Protein AF-A0A0E9RD50-F1 (afdb_monomer_lite)

Secondary structure (DSSP, 8-state):
-B-SS-EEEEHHHHTT-TTSTTGGGGGGHHHHHTT-EEEEB--HHHHH-----------SHHHHHHSSS-HHHHHHHHHHHSS------

pLDDT: mean 86.27, std 15.82, range [40.75, 98.0]

InterPro domains:
  IPR027417 P-loop containing nucleoside triphosphate hydrolase [G3DSA:3.40.50.300] (1-81)

Organism: Anguilla anguilla (NCBI:txid7936)

Foldseek 3Di:
DEDPAWDKDQQVRQLPPPVHPCVVVCVQDDLVRRVDMDTYHHDPVVVVDDDDDDPDDDPDPCVCPPSSTDRVVVVVVVVVVPDDPPPDD

Structure (mmCIF, N/CA/C/O backbone):
data_AF-A0A0E9RD50-F1
#
_entry.id   AF-A0A0E9RD50-F1
#
loop_
_atom_site.group_PDB
_atom_site.id
_atom_site.type_symbol
_atom_site.label_atom_id
_atom_site.label_alt_id
_atom_site.label_comp_id
_atom_site.label_asym_id
_atom_site.label_entity_id
_atom_site.label_seq_id
_atom_site.pdbx_PDB_ins_code
_atom_site.Cartn_x
_atom_site.Cartn_y
_atom_site.Cartn_z
_atom_site.occupancy
_atom_site.B_iso_or_equiv
_atom_site.auth_seq_id
_atom_site.auth_comp_id
_atom_site.auth_asym_id
_atom_site.auth_atom_id
_atom_site.pdbx_PDB_model_num
ATOM 1 N N . MET A 1 1 ? -8.771 1.972 3.869 1.00 94.25 1 MET A N 1
ATOM 2 C CA . MET A 1 1 ? -8.773 1.128 5.087 1.00 94.25 1 MET A CA 1
ATOM 3 C C . MET A 1 1 ? -9.496 1.857 6.210 1.00 94.25 1 MET A C 1
ATOM 5 O O . MET A 1 1 ? -9.732 3.048 6.063 1.00 94.25 1 MET A O 1
ATOM 9 N N . HIS A 1 2 ? -9.857 1.190 7.303 1.00 96.31 2 HIS A N 1
ATOM 10 C CA . HIS A 1 2 ? -10.478 1.888 8.431 1.00 96.31 2 HIS A CA 1
ATOM 11 C C . HIS A 1 2 ? -9.498 2.854 9.112 1.00 96.31 2 HIS A C 1
ATOM 13 O O . HIS A 1 2 ? -8.299 2.567 9.220 1.00 96.31 2 HIS A O 1
ATOM 19 N N . GLY A 1 3 ? -10.020 3.988 9.568 1.00 95.56 3 GLY A N 1
ATOM 20 C CA . GLY A 1 3 ? -9.337 4.934 10.441 1.00 95.56 3 GLY A CA 1
ATOM 21 C C . GLY A 1 3 ? -10.348 5.847 11.130 1.00 95.56 3 GLY A C 1
ATOM 22 O O . GLY A 1 3 ? -11.437 6.052 10.613 1.00 95.56 3 GLY A O 1
ATOM 23 N N . GLU A 1 4 ? -9.971 6.417 12.272 1.00 95.50 4 GLU A N 1
ATOM 24 C CA . GLU A 1 4 ? -10.852 7.270 13.092 1.00 95.50 4 GLU A CA 1
ATOM 25 C C . GLU A 1 4 ? -11.300 8.556 12.380 1.00 95.50 4 GLU A C 1
ATOM 27 O O . GLU A 1 4 ? -12.295 9.174 12.747 1.00 95.50 4 GLU A O 1
ATOM 32 N N . GLN A 1 5 ? -10.524 8.999 11.389 1.00 95.44 5 GLN A N 1
ATOM 33 C CA . GLN A 1 5 ? -10.734 10.241 10.653 1.00 95.44 5 GLN A CA 1
ATOM 34 C C . GLN A 1 5 ? -10.371 10.047 9.183 1.00 95.44 5 GLN A C 1
ATOM 36 O O . GLN A 1 5 ? -9.488 9.246 8.849 1.00 95.44 5 GLN A O 1
ATOM 41 N N . ASP A 1 6 ? -11.019 10.830 8.326 1.00 97.12 6 ASP A N 1
ATOM 42 C CA . ASP A 1 6 ? -10.700 10.905 6.905 1.00 97.12 6 ASP A CA 1
ATOM 43 C C . ASP A 1 6 ? -9.265 11.389 6.702 1.00 97.12 6 ASP A C 1
ATOM 45 O O . ASP A 1 6 ? -8.835 12.403 7.258 1.00 97.12 6 ASP A O 1
ATOM 49 N N . GLY A 1 7 ? -8.504 10.671 5.883 1.00 97.06 7 GLY A N 1
ATOM 50 C CA . GLY A 1 7 ? -7.134 11.059 5.594 1.00 97.06 7 GLY A CA 1
ATOM 51 C C . GLY A 1 7 ? -6.445 10.175 4.571 1.00 97.06 7 GLY A C 1
ATOM 52 O O . GLY A 1 7 ? -6.916 9.098 4.206 1.00 97.06 7 GLY A O 1
ATOM 53 N N . GLN A 1 8 ? -5.288 10.643 4.115 1.00 97.44 8 GLN A N 1
ATOM 54 C CA . GLN A 1 8 ? -4.397 9.885 3.248 1.00 97.44 8 GLN A CA 1
ATOM 55 C C . GLN A 1 8 ? -2.997 9.840 3.851 1.00 97.44 8 GLN A C 1
ATOM 57 O O . GLN A 1 8 ? -2.471 10.856 4.302 1.00 97.44 8 GLN A O 1
ATOM 62 N N . ILE A 1 9 ? -2.388 8.657 3.835 1.00 97.12 9 ILE A N 1
ATOM 63 C CA . ILE A 1 9 ? -1.020 8.427 4.295 1.00 97.12 9 ILE A CA 1
ATOM 64 C C . ILE A 1 9 ? -0.170 8.055 3.071 1.00 97.12 9 ILE A C 1
ATOM 66 O O . ILE A 1 9 ? -0.448 7.032 2.434 1.00 97.12 9 ILE A O 1
ATOM 70 N N . PRO A 1 10 ? 0.862 8.848 2.726 1.00 98.00 10 PRO A N 1
ATOM 71 C CA . PRO A 1 10 ? 1.779 8.523 1.637 1.00 98.00 10 PRO A CA 1
ATOM 72 C C . PRO A 1 10 ? 2.561 7.231 1.900 1.00 98.00 10 PRO A C 1
ATOM 74 O O . PRO A 1 10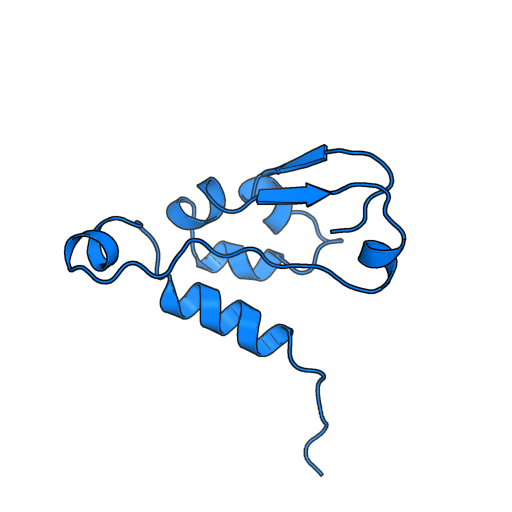 ? 2.935 6.948 3.040 1.00 98.00 10 PRO A O 1
ATOM 77 N N . GLY A 1 11 ? 2.892 6.485 0.843 1.00 97.81 11 GLY A N 1
ATOM 78 C CA . GLY A 1 11 ? 3.556 5.182 0.932 1.00 97.81 11 GLY A CA 1
ATOM 79 C C . GLY A 1 11 ? 4.857 5.195 1.734 1.00 97.81 11 GLY A C 1
ATOM 80 O O . GLY A 1 11 ? 5.057 4.320 2.569 1.00 97.81 11 GLY A O 1
ATOM 81 N N . ASN A 1 12 ? 5.696 6.223 1.567 1.00 97.69 12 ASN A N 1
ATOM 82 C CA . ASN A 1 12 ? 6.944 6.367 2.332 1.00 97.69 12 ASN A CA 1
ATOM 83 C C . ASN A 1 12 ? 6.707 6.457 3.850 1.00 97.69 12 ASN A C 1
ATOM 85 O O . ASN A 1 12 ? 7.460 5.877 4.625 1.00 97.69 12 ASN A O 1
ATOM 89 N N . ALA A 1 13 ? 5.647 7.149 4.279 1.00 97.44 13 ALA A N 1
ATOM 90 C CA . ALA A 1 13 ? 5.271 7.224 5.691 1.00 97.44 13 ALA A CA 1
ATOM 91 C C . ALA A 1 13 ? 4.601 5.921 6.158 1.00 97.44 13 ALA A C 1
ATOM 93 O O . ALA A 1 13 ? 4.810 5.455 7.276 1.00 97.44 13 ALA A O 1
ATOM 94 N N . LEU A 1 14 ? 3.827 5.293 5.277 1.00 96.69 14 LEU A N 1
ATOM 95 C CA . LEU A 1 14 ? 3.085 4.079 5.583 1.00 96.69 14 LEU A CA 1
ATOM 96 C C . LEU A 1 14 ? 3.992 2.865 5.835 1.00 96.69 14 LEU A C 1
ATOM 98 O O . LEU A 1 14 ? 3.685 2.042 6.693 1.00 96.69 14 LEU A O 1
ATOM 102 N N . VAL A 1 15 ? 5.110 2.741 5.111 1.00 97.06 15 VAL A N 1
ATOM 103 C CA . VAL A 1 15 ? 6.048 1.615 5.286 1.00 97.06 15 VAL A CA 1
ATOM 104 C C . VAL A 1 15 ? 6.926 1.734 6.534 1.00 97.06 15 VAL A C 1
ATOM 106 O O . VAL A 1 15 ? 7.543 0.744 6.932 1.00 97.06 15 VAL A O 1
ATOM 109 N N . VAL A 1 16 ? 6.982 2.908 7.170 1.00 96.62 16 VAL A N 1
ATOM 110 C CA . VAL A 1 16 ? 7.709 3.103 8.436 1.00 96.62 16 VAL A CA 1
ATOM 111 C C . VAL A 1 16 ? 6.808 3.007 9.670 1.00 96.62 16 VAL A C 1
ATOM 113 O O . VAL A 1 16 ? 7.332 2.857 10.772 1.00 96.62 16 VAL A O 1
ATOM 116 N N . ASP A 1 17 ? 5.481 3.035 9.507 1.00 94.31 17 ASP A N 1
ATOM 117 C CA . ASP A 1 17 ? 4.530 2.874 10.610 1.00 94.31 17 ASP A CA 1
ATOM 118 C C . ASP A 1 17 ? 4.520 1.414 11.116 1.00 94.31 17 ASP A C 1
ATOM 120 O O . ASP A 1 17 ? 4.072 0.511 10.399 1.00 94.31 17 ASP A O 1
ATOM 124 N N . PRO A 1 18 ? 4.979 1.140 12.355 1.00 93.00 18 PRO A N 1
ATOM 125 C CA . PRO A 1 18 ? 5.031 -0.219 12.891 1.00 93.00 18 PRO A CA 1
ATOM 126 C C . PRO A 1 18 ? 3.643 -0.818 13.157 1.00 93.00 18 PRO A C 1
ATOM 128 O O . PRO A 1 18 ? 3.536 -2.031 13.327 1.00 93.00 18 PRO A O 1
ATOM 131 N N . LYS A 1 19 ? 2.584 0.000 13.198 1.00 91.19 19 LYS A N 1
ATOM 132 C CA . LYS A 1 19 ? 1.203 -0.459 13.410 1.00 91.19 19 LYS A CA 1
ATOM 133 C C . LYS A 1 19 ? 0.539 -0.933 12.118 1.00 91.19 19 LYS A C 1
ATOM 135 O O . LYS A 1 19 ? -0.580 -1.442 12.164 1.00 91.19 19 LYS A O 1
ATOM 140 N N . LYS A 1 20 ? 1.187 -0.753 10.962 1.00 90.44 20 LYS A N 1
ATOM 141 C CA . LYS A 1 20 ? 0.623 -1.086 9.651 1.00 90.44 20 LYS A CA 1
ATOM 142 C C . LYS A 1 20 ? 1.378 -2.261 9.014 1.00 90.44 20 LYS A C 1
ATOM 144 O O . LYS A 1 20 ? 2.606 -2.326 9.076 1.00 90.44 20 LYS A O 1
ATOM 149 N N . PRO A 1 21 ? 0.686 -3.179 8.318 1.00 91.81 21 PRO A N 1
ATOM 150 C CA . PRO A 1 21 ? 1.292 -4.398 7.772 1.00 91.81 21 PRO A CA 1
ATOM 151 C C . PRO A 1 21 ? 2.092 -4.173 6.473 1.00 91.81 21 PRO A C 1
ATOM 153 O O . PRO A 1 21 ? 2.298 -5.103 5.697 1.00 91.81 21 PRO A O 1
ATOM 156 N N . PHE A 1 22 ? 2.555 -2.949 6.205 1.00 94.81 22 PHE A N 1
ATOM 157 C CA . PHE A 1 22 ? 3.101 -2.552 4.903 1.00 94.81 22 PHE A CA 1
ATOM 158 C C . PHE A 1 22 ? 4.622 -2.397 4.881 1.00 94.81 22 PHE A C 1
ATOM 160 O O . PHE A 1 22 ? 5.189 -2.167 3.820 1.00 94.81 22 PHE A O 1
ATOM 167 N N . ARG A 1 23 ? 5.316 -2.595 6.009 1.00 95.56 23 ARG A N 1
ATOM 168 C CA . ARG A 1 23 ? 6.776 -2.404 6.114 1.00 95.56 23 ARG A CA 1
ATOM 169 C C . ARG A 1 23 ? 7.590 -3.127 5.035 1.00 95.56 23 ARG A C 1
ATOM 171 O O . ARG A 1 23 ? 8.571 -2.587 4.533 1.00 95.56 23 ARG A O 1
ATOM 178 N N . LYS A 1 24 ? 7.183 -4.342 4.646 1.00 94.44 24 LYS A N 1
ATOM 179 C CA . LYS A 1 24 ? 7.889 -5.133 3.619 1.00 94.44 24 LYS A CA 1
ATOM 180 C C . LYS A 1 24 ? 7.791 -4.529 2.211 1.00 94.44 24 LYS A C 1
ATOM 182 O O . LYS A 1 24 ? 8.642 -4.834 1.383 1.00 94.44 24 LYS A O 1
ATOM 187 N N . LEU A 1 25 ? 6.826 -3.642 1.952 1.00 95.69 25 LEU A N 1
ATOM 18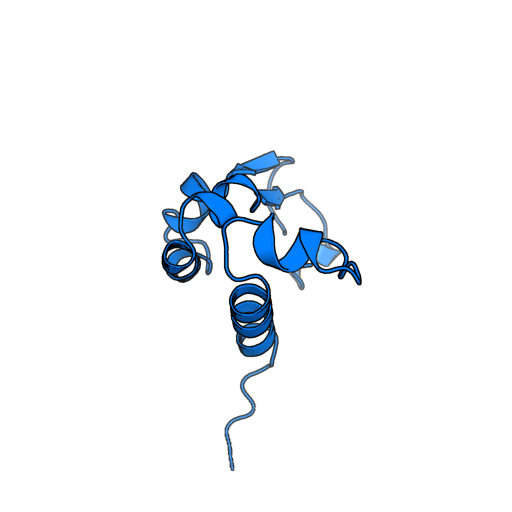8 C CA . LEU A 1 25 ? 6.690 -2.953 0.665 1.00 95.69 25 LEU A CA 1
ATOM 189 C C . LEU A 1 25 ? 7.824 -1.953 0.399 1.00 95.69 25 LEU A C 1
ATOM 191 O O . LEU A 1 25 ? 8.016 -1.547 -0.745 1.00 95.69 25 LEU A O 1
ATOM 195 N N . ASN A 1 26 ? 8.626 -1.609 1.416 1.00 96.12 26 ASN A N 1
ATOM 196 C CA . ASN 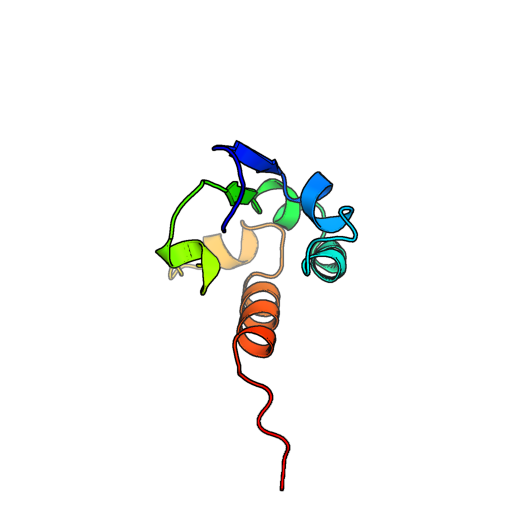A 1 26 ? 9.820 -0.782 1.243 1.00 96.12 26 ASN A CA 1
ATOM 197 C C . ASN A 1 26 ? 10.825 -1.388 0.240 1.00 96.12 26 ASN A C 1
ATOM 199 O O . ASN A 1 26 ? 11.571 -0.656 -0.404 1.00 96.12 26 ASN A O 1
ATOM 203 N N . ALA A 1 27 ? 10.812 -2.715 0.060 1.00 96.12 27 ALA A N 1
ATOM 204 C CA . ALA A 1 27 ? 11.656 -3.415 -0.910 1.00 96.12 27 ALA A CA 1
ATOM 205 C C . ALA A 1 27 ? 11.362 -3.034 -2.376 1.00 96.12 27 ALA A C 1
ATOM 207 O O . ALA A 1 27 ? 12.246 -3.162 -3.217 1.00 96.12 27 ALA A O 1
ATOM 208 N N . PHE A 1 28 ? 10.161 -2.530 -2.688 1.00 95.56 28 PHE A N 1
ATOM 209 C CA . PHE A 1 28 ? 9.794 -2.092 -4.044 1.00 95.56 28 PHE A CA 1
ATOM 210 C C . PHE A 1 28 ? 10.292 -0.677 -4.391 1.00 95.56 28 PHE A C 1
ATOM 212 O O . PHE A 1 28 ? 10.191 -0.247 -5.541 1.00 95.56 28 PHE A O 1
ATOM 219 N N . GLY A 1 29 ? 10.862 0.036 -3.414 1.00 95.75 29 GLY A N 1
ATOM 220 C CA . GLY A 1 29 ? 11.551 1.307 -3.611 1.00 95.75 29 GLY A CA 1
ATOM 221 C C . GLY A 1 29 ? 10.649 2.509 -3.913 1.00 95.75 29 GLY A C 1
ATOM 222 O O . GLY A 1 29 ? 9.433 2.415 -4.085 1.00 95.75 29 GLY A O 1
ATOM 223 N N . ASN A 1 30 ? 11.278 3.685 -3.995 1.00 95.75 30 ASN A N 1
ATOM 224 C CA . ASN A 1 30 ? 10.583 4.976 -4.069 1.00 95.75 30 ASN A CA 1
ATOM 225 C C . ASN A 1 30 ? 9.664 5.129 -5.287 1.00 95.75 30 ASN A C 1
ATOM 227 O O . ASN A 1 30 ? 8.632 5.789 -5.197 1.00 95.75 30 ASN A O 1
ATOM 231 N N . ALA A 1 31 ? 10.003 4.516 -6.423 1.00 94.56 31 ALA A N 1
ATOM 232 C CA . ALA A 1 31 ? 9.171 4.591 -7.621 1.00 94.56 31 ALA A CA 1
ATOM 233 C C . ALA A 1 31 ? 7.772 3.986 -7.403 1.00 94.56 31 ALA A C 1
ATOM 235 O O . ALA A 1 31 ? 6.786 4.528 -7.909 1.00 94.56 31 ALA A O 1
ATOM 236 N N . PHE A 1 32 ? 7.685 2.907 -6.618 1.00 95.50 32 PHE A N 1
ATOM 237 C CA . PHE A 1 32 ? 6.420 2.342 -6.160 1.00 95.50 32 PHE A CA 1
ATOM 238 C C . PHE A 1 32 ? 5.812 3.183 -5.031 1.00 95.50 32 PHE A C 1
ATOM 240 O O . PHE A 1 32 ? 4.652 3.581 -5.125 1.00 95.50 32 PHE A O 1
ATOM 247 N N . LEU A 1 33 ? 6.590 3.497 -3.987 1.00 96.88 33 LEU A N 1
ATOM 248 C CA . LEU A 1 33 ? 6.077 4.167 -2.784 1.00 96.88 33 LEU A CA 1
ATOM 249 C C . LEU A 1 33 ? 5.491 5.558 -3.056 1.00 96.88 33 LEU A C 1
ATOM 251 O O . LEU A 1 33 ? 4.536 5.951 -2.394 1.00 96.88 33 LEU A O 1
ATOM 255 N N . ASN A 1 34 ? 5.991 6.272 -4.067 1.00 95.81 34 ASN A N 1
ATOM 256 C CA . ASN A 1 34 ? 5.433 7.556 -4.504 1.00 95.81 34 ASN A CA 1
ATOM 257 C C . ASN A 1 34 ? 4.043 7.431 -5.152 1.00 95.81 34 ASN A C 1
ATOM 259 O O . ASN A 1 34 ? 3.359 8.434 -5.335 1.00 95.81 34 ASN A O 1
ATOM 263 N N . ARG A 1 35 ? 3.631 6.216 -5.527 1.00 94.25 35 ARG A N 1
ATOM 264 C CA . ARG A 1 35 ? 2.316 5.908 -6.112 1.00 94.25 35 ARG A CA 1
ATOM 265 C C . ARG A 1 35 ? 1.442 5.067 -5.186 1.00 94.25 35 ARG A C 1
ATOM 267 O O . ARG A 1 35 ? 0.285 4.819 -5.508 1.00 94.25 35 ARG A O 1
ATOM 274 N N . PHE A 1 36 ? 1.992 4.611 -4.066 1.00 97.00 36 PHE A N 1
ATOM 275 C CA . PHE A 1 36 ? 1.273 3.848 -3.064 1.00 97.00 36 PHE A CA 1
ATOM 276 C C . PHE A 1 36 ? 0.732 4.803 -2.003 1.00 97.00 36 PHE A C 1
ATOM 278 O O . PHE A 1 36 ? 1.484 5.565 -1.400 1.00 97.00 36 PHE A O 1
ATOM 285 N N . ILE A 1 37 ? -0.580 4.784 -1.792 1.00 97.44 37 ILE A N 1
ATOM 286 C CA . ILE A 1 37 ? -1.267 5.654 -0.839 1.00 97.44 37 ILE A CA 1
ATOM 287 C C . ILE A 1 37 ? -2.229 4.793 -0.036 1.00 97.44 37 ILE A C 1
ATOM 289 O O . ILE A 1 37 ? -2.904 3.919 -0.580 1.00 97.44 37 ILE A O 1
ATOM 293 N N . CYS A 1 38 ? -2.317 5.065 1.259 1.00 97.44 38 CYS A N 1
ATOM 294 C CA . CYS A 1 38 ? -3.384 4.543 2.089 1.00 97.44 38 CYS A CA 1
ATOM 295 C C . CYS A 1 38 ? -4.420 5.639 2.332 1.00 97.44 38 CYS A C 1
ATOM 297 O O . CYS A 1 38 ? -4.155 6.588 3.065 1.00 97.44 38 CYS A O 1
ATOM 299 N N . ALA A 1 39 ? -5.598 5.495 1.730 1.00 97.62 39 ALA A N 1
ATOM 300 C CA . ALA A 1 39 ? -6.769 6.272 2.109 1.00 97.62 39 ALA A CA 1
ATOM 301 C C . ALA A 1 39 ? -7.455 5.614 3.315 1.00 97.62 39 ALA A C 1
ATOM 303 O O . ALA A 1 39 ? -7.671 4.394 3.321 1.00 97.62 39 ALA A O 1
ATOM 304 N N . GLN A 1 40 ? -7.809 6.409 4.320 1.00 96.75 40 GLN A N 1
ATOM 305 C CA . GLN A 1 40 ? -8.521 5.967 5.514 1.00 96.75 40 GLN A CA 1
ATOM 306 C C . GLN A 1 40 ? -9.715 6.866 5.825 1.00 96.75 40 GLN A C 1
ATOM 308 O O . GLN A 1 40 ? -9.688 8.047 5.497 1.00 96.75 40 GLN A O 1
ATOM 313 N N . MET A 1 41 ? -10.759 6.272 6.400 1.00 97.69 41 MET A N 1
ATOM 314 C CA . MET A 1 41 ? -12.005 6.940 6.791 1.00 97.69 41 MET A CA 1
ATOM 315 C C . MET A 1 41 ? -12.761 6.085 7.821 1.00 97.69 41 MET A C 1
ATOM 317 O O . MET A 1 41 ? -12.596 4.852 7.806 1.00 97.69 41 MET A O 1
ATOM 321 N N . PRO A 1 42 ? -13.613 6.691 8.669 1.00 97.88 42 PRO A N 1
ATOM 322 C CA . PRO A 1 42 ? -14.474 5.958 9.578 1.00 97.88 42 PRO A CA 1
ATOM 323 C C . PRO A 1 42 ? -15.621 5.340 8.776 1.00 97.88 42 PRO A C 1
ATOM 325 O O . PRO A 1 42 ? -16.518 6.019 8.278 1.00 97.88 42 PRO A O 1
ATOM 328 N N . ASN A 1 43 ? -15.565 4.022 8.600 1.00 97.44 43 ASN A N 1
ATOM 329 C CA . ASN A 1 43 ? -16.556 3.275 7.839 1.00 97.44 43 ASN A CA 1
ATOM 330 C C . ASN A 1 43 ? -16.700 1.854 8.398 1.00 97.44 43 ASN A C 1
ATOM 332 O O . ASN A 1 43 ? -15.705 1.133 8.494 1.00 97.44 43 ASN A O 1
ATOM 336 N N . ALA A 1 44 ? -17.940 1.456 8.696 1.00 97.06 44 ALA A N 1
ATOM 337 C CA . ALA A 1 44 ? -18.266 0.165 9.305 1.00 97.06 44 ALA A CA 1
ATOM 338 C C . ALA A 1 44 ? -17.854 -1.041 8.441 1.00 97.06 44 ALA A C 1
ATOM 340 O O . ALA A 1 44 ? -17.429 -2.067 8.961 1.00 97.06 44 ALA A O 1
ATOM 341 N N . VAL A 1 45 ? -17.908 -0.928 7.108 1.00 96.88 45 VAL A N 1
ATOM 342 C CA . VAL A 1 45 ? -17.430 -1.998 6.213 1.00 96.88 45 VAL A CA 1
ATOM 343 C C . VAL A 1 45 ? -15.920 -2.170 6.360 1.00 96.88 45 VAL A C 1
ATOM 345 O O . VAL A 1 45 ? -15.412 -3.291 6.406 1.00 96.88 45 VAL A O 1
ATOM 348 N N . LEU A 1 46 ? -15.190 -1.058 6.474 1.00 96.44 46 LEU A N 1
ATOM 349 C CA . LEU A 1 46 ? -13.735 -1.085 6.558 1.00 96.44 46 LEU A CA 1
ATOM 350 C C . LEU A 1 46 ? -13.205 -1.604 7.907 1.00 96.44 46 LEU A C 1
ATOM 352 O O . LEU A 1 46 ? -12.022 -1.934 7.993 1.00 96.44 46 LEU A O 1
ATOM 356 N N . GLU A 1 47 ? -14.045 -1.688 8.945 1.00 94.50 47 GLU A N 1
ATOM 357 C CA . GLU A 1 47 ? -13.685 -2.301 10.237 1.00 94.50 47 GLU A CA 1
ATOM 358 C C . GLU A 1 47 ? -13.371 -3.792 10.087 1.00 94.50 47 GLU A C 1
ATOM 360 O O . GLU A 1 47 ? -12.505 -4.324 10.778 1.00 94.50 47 GLU A O 1
ATOM 365 N N . SER A 1 48 ? -14.057 -4.460 9.156 1.00 94.50 48 SER A N 1
ATOM 366 C CA . SER A 1 48 ? -13.906 -5.900 8.921 1.00 94.50 48 SER A CA 1
ATOM 367 C C . SER A 1 48 ? -12.994 -6.225 7.739 1.00 94.50 48 SER A C 1
ATOM 369 O O . SER A 1 48 ? -12.388 -7.295 7.709 1.00 94.50 48 SER A O 1
ATOM 371 N N . ILE A 1 49 ? -12.891 -5.331 6.748 1.00 93.19 49 ILE A N 1
ATOM 372 C CA . ILE A 1 49 ? -12.107 -5.566 5.528 1.00 93.19 49 ILE A CA 1
ATOM 373 C C . ILE A 1 49 ? -11.284 -4.346 5.114 1.00 93.19 49 ILE A C 1
ATOM 375 O O . ILE A 1 49 ? -11.631 -3.199 5.365 1.00 93.19 49 ILE A O 1
ATOM 379 N N . SER A 1 50 ? -10.189 -4.579 4.395 1.00 93.56 50 SER A N 1
ATOM 380 C CA . SER A 1 50 ? -9.465 -3.520 3.691 1.00 93.56 50 SER A CA 1
ATOM 381 C C . SER A 1 50 ? -9.465 -3.802 2.200 1.00 93.56 50 SER A C 1
ATOM 383 O O . SER A 1 50 ? -9.151 -4.906 1.769 1.00 93.56 50 SER A O 1
ATOM 385 N N . ILE A 1 51 ? -9.813 -2.786 1.418 1.00 94.31 51 ILE A N 1
ATOM 386 C CA . ILE A 1 51 ? -9.818 -2.854 -0.040 1.00 94.31 51 ILE A CA 1
ATOM 387 C C . ILE A 1 51 ? -8.459 -2.371 -0.542 1.00 94.31 51 ILE A C 1
ATOM 389 O O . ILE A 1 51 ? -7.970 -1.326 -0.106 1.00 94.31 51 ILE A O 1
ATOM 393 N N . ILE A 1 52 ? -7.865 -3.140 -1.450 1.00 93.25 52 ILE A N 1
ATOM 394 C CA . ILE A 1 52 ? -6.666 -2.755 -2.189 1.00 93.25 52 ILE A CA 1
ATOM 395 C C . ILE A 1 52 ? -7.104 -2.401 -3.604 1.00 93.25 52 ILE A C 1
ATOM 397 O O . ILE A 1 52 ? -7.558 -3.269 -4.345 1.00 93.25 52 ILE A O 1
ATOM 401 N N . ASP A 1 53 ? -6.981 -1.125 -3.954 1.00 92.12 53 ASP A N 1
ATOM 402 C CA . ASP A 1 53 ? -7.178 -0.653 -5.320 1.00 92.12 53 ASP A CA 1
ATOM 403 C C . ASP A 1 53 ? -5.840 -0.689 -6.067 1.00 92.12 53 ASP A C 1
ATOM 405 O O . ASP A 1 53 ? -4.811 -0.231 -5.560 1.00 92.12 53 ASP A O 1
ATOM 409 N N . THR A 1 54 ? -5.840 -1.274 -7.261 1.00 90.06 54 THR A N 1
ATOM 410 C CA . THR A 1 54 ? -4.635 -1.469 -8.070 1.00 90.06 54 THR A CA 1
ATOM 411 C C . THR A 1 54 ? -4.786 -0.733 -9.395 1.00 90.06 54 THR A C 1
ATOM 413 O O . THR A 1 54 ? -5.841 -0.841 -10.019 1.00 90.06 54 THR A O 1
ATOM 416 N N . PRO A 1 55 ? -3.741 -0.048 -9.897 1.00 85.88 55 PRO A N 1
ATOM 417 C CA . PRO A 1 55 ? -3.799 0.569 -11.215 1.00 85.88 55 PRO A CA 1
ATOM 418 C C . PRO A 1 55 ? -4.176 -0.446 -12.298 1.00 85.88 55 PRO A C 1
ATOM 420 O O . PRO A 1 55 ? -3.678 -1.573 -12.285 1.00 85.88 55 PRO A O 1
ATOM 423 N N . GLY A 1 56 ? -4.975 -0.020 -13.279 1.00 81.69 56 GLY A N 1
ATOM 424 C CA . GLY A 1 56 ? -5.403 -0.878 -14.382 1.00 81.69 56 GLY A CA 1
ATOM 425 C C . GLY A 1 56 ? -4.242 -1.591 -15.087 1.00 81.69 56 GLY A C 1
ATOM 426 O O . GLY A 1 56 ? -3.159 -1.023 -15.303 1.00 81.69 56 GLY A O 1
ATOM 427 N N . ILE A 1 57 ? -4.484 -2.851 -15.453 1.00 74.56 57 ILE A N 1
ATOM 428 C CA . ILE A 1 57 ? -3.577 -3.653 -16.275 1.00 74.56 57 ILE A CA 1
ATOM 429 C C . ILE A 1 57 ? -3.756 -3.183 -17.721 1.00 74.56 57 ILE A C 1
ATOM 431 O O . ILE A 1 57 ? -4.723 -3.530 -18.390 1.00 74.56 57 ILE A O 1
ATOM 435 N N . LEU A 1 58 ? -2.851 -2.328 -18.189 1.00 66.44 58 LEU A N 1
ATOM 436 C CA . LEU A 1 58 ? -2.839 -1.856 -19.573 1.00 66.44 58 LEU A CA 1
ATOM 437 C C . LEU A 1 58 ? -2.059 -2.844 -20.451 1.00 66.44 58 LEU A C 1
ATOM 439 O O . LEU A 1 58 ? -0.929 -3.205 -20.120 1.00 66.44 58 LEU A O 1
ATOM 443 N N . SER A 1 59 ? -2.628 -3.236 -21.590 1.00 63.22 59 SER A N 1
ATOM 444 C CA . SER A 1 59 ? -1.964 -4.050 -22.611 1.00 63.22 59 SER A CA 1
ATOM 445 C C . SER A 1 59 ? -1.166 -3.158 -23.576 1.00 63.22 59 SER A C 1
ATOM 447 O O . SER A 1 59 ? -1.702 -2.589 -24.522 1.00 63.22 59 SER A O 1
ATOM 449 N N . GLY A 1 60 ? 0.138 -2.997 -23.329 1.00 65.31 60 GLY A N 1
ATOM 450 C CA . GLY A 1 60 ? 1.047 -2.329 -24.268 1.00 65.31 60 GLY A CA 1
ATOM 451 C C . GLY A 1 60 ? 2.479 -2.170 -23.749 1.00 65.31 60 GLY A C 1
ATOM 452 O O . GLY A 1 60 ? 2.690 -1.802 -22.592 1.00 65.31 60 GLY A O 1
ATOM 453 N N . GLU A 1 61 ? 3.468 -2.385 -24.625 1.00 59.44 61 GLU A N 1
ATOM 454 C CA . GLU A 1 61 ? 4.919 -2.397 -24.338 1.00 59.44 61 GLU A CA 1
ATOM 455 C C . GLU A 1 61 ? 5.406 -1.194 -23.502 1.00 59.44 61 GLU A C 1
ATOM 457 O O . GLU A 1 61 ? 6.236 -1.325 -22.601 1.00 59.44 61 GLU A O 1
ATOM 462 N N . LYS A 1 62 ? 4.827 -0.007 -23.741 1.00 58.56 62 LYS A N 1
ATOM 463 C CA . LYS A 1 62 ? 5.174 1.240 -23.036 1.00 58.56 62 LYS A CA 1
ATOM 464 C C . LYS A 1 62 ? 4.921 1.178 -21.524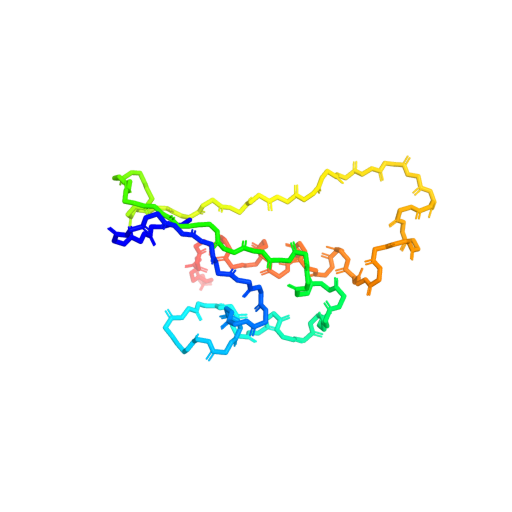 1.00 58.56 62 LYS A C 1
ATOM 466 O O . LYS A 1 62 ? 5.605 1.861 -20.770 1.00 58.56 62 LYS A O 1
ATOM 471 N N . GLN A 1 63 ? 3.980 0.362 -21.051 1.00 53.66 63 GLN A N 1
ATOM 472 C CA . GLN A 1 63 ? 3.608 0.290 -19.631 1.00 53.66 63 GLN A CA 1
ATOM 473 C C . GLN A 1 63 ? 4.480 -0.682 -18.828 1.00 53.66 63 GLN A C 1
ATOM 475 O O . GLN A 1 63 ? 4.615 -0.504 -17.617 1.00 53.66 63 GLN A O 1
ATOM 480 N N . ARG A 1 64 ? 5.130 -1.649 -19.497 1.00 58.59 64 ARG A N 1
ATOM 481 C CA . ARG A 1 64 ? 6.109 -2.550 -18.866 1.00 58.59 64 ARG A CA 1
ATOM 482 C C . ARG A 1 64 ? 7.407 -1.818 -18.505 1.00 58.59 64 ARG A C 1
ATOM 484 O O . ARG A 1 64 ? 8.051 -2.166 -17.526 1.00 58.59 64 ARG A O 1
ATOM 491 N N . ILE A 1 65 ? 7.753 -0.777 -19.271 1.00 58.59 65 ILE A N 1
ATOM 492 C CA . ILE A 1 65 ? 8.973 0.032 -19.099 1.00 58.59 65 ILE A CA 1
ATOM 493 C C . ILE A 1 65 ? 8.710 1.305 -18.257 1.00 58.59 65 ILE A C 1
ATOM 495 O O . ILE A 1 65 ? 9.587 1.754 -17.527 1.00 58.59 65 ILE A O 1
ATOM 499 N N . SER A 1 66 ? 7.501 1.884 -18.292 1.00 65.19 66 SER A N 1
ATOM 500 C CA . SER A 1 66 ? 7.239 3.238 -17.757 1.00 65.19 66 SER A CA 1
ATOM 501 C C . SER A 1 66 ? 6.829 3.337 -16.275 1.00 65.19 66 SER A C 1
ATOM 503 O O .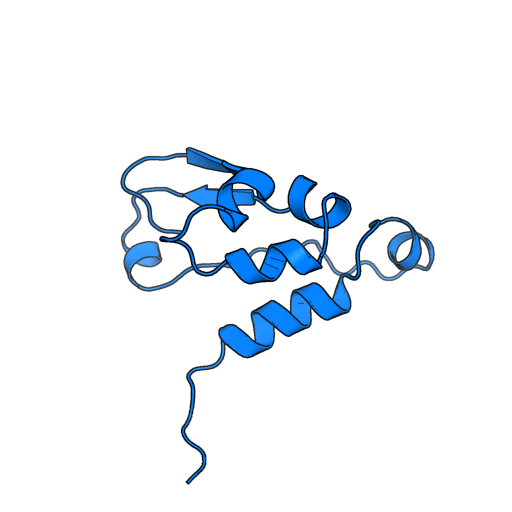 SER A 1 66 ? 6.639 4.452 -15.779 1.00 65.19 66 SER A O 1
ATOM 505 N N . ARG A 1 67 ? 6.648 2.230 -15.542 1.00 77.31 67 ARG A N 1
ATOM 506 C CA . ARG A 1 67 ? 6.194 2.297 -14.133 1.00 77.31 67 ARG A CA 1
ATOM 507 C C . ARG A 1 67 ? 7.314 2.650 -13.156 1.00 77.31 67 ARG A C 1
ATOM 509 O O . ARG A 1 67 ? 7.048 3.320 -12.160 1.00 77.31 67 ARG A O 1
ATOM 516 N N . GLY A 1 68 ? 8.547 2.249 -13.467 1.00 86.88 68 GLY A N 1
ATOM 517 C CA . GLY A 1 68 ? 9.716 2.441 -12.603 1.00 86.88 68 GLY A CA 1
ATOM 518 C C . GLY A 1 68 ? 9.790 1.469 -11.419 1.00 86.88 68 GLY A C 1
ATOM 519 O O . GLY A 1 68 ? 10.670 1.617 -10.582 1.00 86.88 68 GLY A O 1
ATOM 520 N N . TYR A 1 69 ? 8.887 0.489 -11.339 1.00 89.50 69 TYR A N 1
ATOM 521 C CA . TYR A 1 69 ? 8.872 -0.578 -10.335 1.00 89.50 69 TYR A CA 1
ATOM 522 C C . TYR A 1 69 ? 8.269 -1.858 -10.932 1.00 89.50 69 TYR A C 1
ATOM 524 O O . TYR A 1 69 ? 7.539 -1.798 -11.927 1.00 89.50 69 TYR A O 1
ATOM 532 N N . ASP A 1 70 ? 8.559 -3.005 -10.317 1.00 90.12 70 ASP A N 1
ATOM 533 C CA . ASP A 1 70 ? 8.011 -4.300 -10.725 1.00 90.12 70 ASP A CA 1
ATOM 534 C C . ASP A 1 70 ? 6.547 -4.434 -10.282 1.00 90.12 70 ASP A C 1
ATOM 536 O O . ASP A 1 70 ? 6.234 -4.751 -9.135 1.00 90.12 70 ASP A O 1
ATOM 540 N N . PHE A 1 71 ? 5.631 -4.146 -11.204 1.00 88.88 71 PHE A N 1
ATOM 541 C CA . PHE A 1 71 ? 4.197 -4.211 -10.943 1.00 88.88 71 PHE A CA 1
ATOM 542 C C . PHE A 1 71 ? 3.706 -5.639 -10.663 1.00 88.88 71 PHE A C 1
ATOM 544 O O . PHE A 1 71 ? 2.815 -5.812 -9.833 1.00 88.88 71 PHE A O 1
ATOM 551 N N . ALA A 1 72 ? 4.282 -6.651 -11.321 1.00 88.81 72 ALA A N 1
ATOM 552 C CA . ALA A 1 72 ? 3.862 -8.037 -11.138 1.00 88.81 72 ALA A CA 1
ATOM 553 C C . ALA A 1 72 ? 4.233 -8.531 -9.734 1.00 88.81 72 ALA A C 1
ATOM 555 O O . ALA A 1 72 ? 3.371 -9.053 -9.028 1.00 88.81 72 ALA A O 1
ATOM 556 N N . ALA A 1 73 ? 5.464 -8.261 -9.294 1.00 91.69 73 ALA A N 1
ATOM 557 C CA . ALA A 1 73 ? 5.918 -8.625 -7.954 1.00 91.69 73 ALA A CA 1
ATOM 558 C C . ALA A 1 73 ? 5.129 -7.904 -6.842 1.00 91.69 73 ALA A C 1
ATOM 560 O O . ALA A 1 73 ? 4.840 -8.489 -5.798 1.00 91.69 73 ALA A O 1
ATOM 561 N N . VAL A 1 74 ? 4.724 -6.644 -7.060 1.00 92.50 74 VAL A N 1
ATOM 562 C CA . VAL A 1 74 ? 3.840 -5.922 -6.123 1.00 92.50 74 VAL A CA 1
ATOM 563 C C . VAL A 1 74 ? 2.477 -6.609 -6.012 1.00 92.50 74 VAL A C 1
ATOM 565 O O . VAL A 1 74 ? 1.990 -6.817 -4.900 1.00 92.50 74 VAL A O 1
ATOM 568 N N . LEU A 1 75 ? 1.852 -6.964 -7.140 1.00 90.81 75 LEU A N 1
ATOM 569 C CA . LEU A 1 75 ? 0.561 -7.658 -7.134 1.00 90.81 75 LEU A CA 1
ATOM 570 C C . LEU A 1 75 ? 0.652 -9.023 -6.447 1.00 90.81 75 LEU A C 1
ATOM 572 O O . LEU A 1 75 ? -0.211 -9.351 -5.633 1.00 90.81 75 LEU A O 1
ATOM 576 N N . GLU A 1 76 ? 1.704 -9.787 -6.733 1.00 91.50 76 GLU A N 1
ATOM 577 C CA . GLU A 1 76 ? 1.968 -11.076 -6.090 1.00 91.50 76 GLU A CA 1
ATOM 578 C C . GLU A 1 76 ? 2.075 -10.927 -4.568 1.00 91.50 76 GLU A C 1
ATOM 580 O O . GLU A 1 76 ? 1.398 -11.643 -3.827 1.00 91.50 76 GLU A O 1
ATOM 585 N N . TRP A 1 77 ? 2.817 -9.923 -4.091 1.00 92.56 77 TRP A N 1
ATOM 586 C CA . TRP A 1 77 ? 2.952 -9.651 -2.660 1.00 92.56 77 TRP A CA 1
ATOM 587 C C . TRP A 1 77 ? 1.597 -9.444 -1.968 1.00 92.56 77 TRP A C 1
ATOM 589 O O . TRP A 1 77 ? 1.388 -9.958 -0.862 1.00 92.56 77 TRP A O 1
ATOM 599 N N . PHE A 1 78 ? 0.679 -8.703 -2.603 1.00 91.31 78 PHE A N 1
ATOM 600 C CA . PHE A 1 78 ? -0.673 -8.489 -2.075 1.00 91.31 78 PHE A CA 1
ATOM 601 C C . PHE A 1 78 ? -1.529 -9.761 -2.165 1.00 91.31 78 PHE A C 1
ATOM 603 O O . PHE A 1 78 ? -2.244 -10.079 -1.213 1.00 91.31 78 PHE A O 1
ATOM 610 N N . ALA A 1 79 ? -1.422 -10.525 -3.255 1.00 88.94 79 ALA A N 1
ATOM 611 C CA . ALA A 1 79 ? -2.178 -11.761 -3.461 1.00 88.94 79 ALA A CA 1
ATOM 612 C C . ALA A 1 79 ? -1.820 -12.865 -2.448 1.00 88.94 79 ALA A C 1
ATOM 614 O O . ALA A 1 79 ? -2.697 -13.595 -1.982 1.00 88.94 79 ALA A O 1
ATOM 615 N N . GLU A 1 80 ? -0.549 -12.978 -2.056 1.00 88.94 80 GLU A N 1
ATOM 616 C CA . GLU A 1 80 ? -0.108 -13.927 -1.024 1.00 88.94 80 GLU A CA 1
ATOM 617 C C . GLU A 1 80 ? -0.715 -13.645 0.353 1.00 88.94 80 GLU A C 1
ATOM 619 O O . GLU A 1 80 ? -0.962 -14.571 1.120 1.00 88.94 80 GLU A O 1
ATOM 624 N N . ARG A 1 81 ? -0.946 -12.368 0.672 1.00 78.69 81 ARG A N 1
ATOM 625 C CA . ARG A 1 81 ? -1.355 -11.907 2.010 1.00 78.69 81 ARG A CA 1
ATOM 626 C C . ARG A 1 81 ? -2.860 -11.716 2.152 1.00 78.69 81 ARG A C 1
ATOM 628 O O . ARG A 1 81 ? -3.351 -11.651 3.273 1.00 78.69 81 ARG A O 1
ATOM 635 N N . GLY A 1 82 ? -3.583 -11.643 1.035 1.00 64.62 82 GLY A N 1
ATOM 636 C CA . GLY A 1 82 ? -5.047 -11.652 1.010 1.00 64.62 82 GLY A CA 1
ATOM 637 C C . GLY A 1 82 ? -5.662 -13.044 1.181 1.00 64.62 82 GLY A C 1
ATOM 638 O O . GLY A 1 82 ? -6.867 -13.148 1.402 1.00 64.62 82 GLY A O 1
ATOM 639 N N . ARG A 1 83 ? -4.867 -14.121 1.092 1.00 55.22 83 ARG A N 1
ATOM 640 C CA . ARG A 1 83 ? -5.358 -15.477 1.360 1.00 55.22 83 ARG A CA 1
ATOM 641 C C . ARG A 1 83 ? -5.422 -15.723 2.872 1.00 55.22 83 ARG A C 1
ATOM 643 O O . ARG A 1 83 ? -4.412 -15.524 3.545 1.00 55.22 83 ARG A O 1
ATOM 650 N N . PRO A 1 84 ? -6.555 -16.208 3.417 1.00 50.62 84 PRO A N 1
ATOM 651 C CA . PRO A 1 84 ? -6.556 -16.809 4.742 1.00 50.62 84 PRO A CA 1
ATOM 652 C C . PRO A 1 84 ? -5.497 -17.909 4.743 1.00 50.62 84 PRO A C 1
ATOM 654 O O . PRO A 1 84 ? -5.479 -18.739 3.831 1.00 50.62 84 PRO A O 1
ATOM 657 N N . HIS A 1 85 ? -4.600 -17.906 5.728 1.00 50.31 85 HIS A N 1
ATOM 658 C CA . HIS A 1 85 ? -3.711 -19.037 5.951 1.00 50.31 85 HIS A CA 1
ATOM 659 C C . HIS A 1 85 ? -4.583 -20.263 6.232 1.00 50.31 85 HIS A C 1
ATOM 661 O O . HIS A 1 85 ? -5.019 -20.472 7.359 1.00 50.31 85 HIS A O 1
ATOM 667 N N . HIS A 1 86 ? -4.865 -21.063 5.207 1.00 48.62 86 HIS A N 1
ATOM 668 C CA . HIS A 1 86 ? -5.300 -22.427 5.425 1.00 48.62 86 HIS A CA 1
ATOM 669 C C . HIS A 1 86 ? -4.043 -23.168 5.889 1.00 48.62 86 HIS A C 1
ATOM 671 O O . HIS A 1 86 ? -3.078 -23.226 5.119 1.00 48.62 86 HIS A O 1
ATOM 677 N N . PRO A 1 87 ? -3.977 -23.666 7.136 1.00 43.38 87 PRO A N 1
ATOM 678 C CA . PRO A 1 87 ? -2.900 -24.568 7.493 1.00 43.38 87 PRO A CA 1
ATOM 679 C C . PRO A 1 87 ? -2.998 -25.753 6.529 1.00 43.38 87 PRO A C 1
ATOM 681 O O . PRO A 1 87 ? -4.087 -26.297 6.314 1.00 43.38 87 PRO A O 1
ATOM 684 N N . ALA A 1 88 ? -1.883 -26.070 5.872 1.00 45.50 88 ALA A N 1
ATOM 685 C CA . ALA A 1 88 ? -1.753 -27.332 5.169 1.00 45.50 88 ALA A CA 1
ATOM 686 C C . ALA A 1 88 ? -1.982 -28.437 6.209 1.00 45.50 88 ALA A C 1
ATOM 688 O O . ALA A 1 88 ? -1.342 -28.421 7.262 1.00 45.50 88 ALA A O 1
ATOM 689 N N . LEU A 1 89 ? -2.969 -29.294 5.940 1.00 40.75 89 LEU A N 1
ATOM 690 C CA . LEU A 1 89 ? -3.202 -30.531 6.682 1.00 40.75 89 LEU A CA 1
ATOM 691 C C . LEU A 1 89 ? -1.992 -31.460 6.551 1.00 40.75 89 LEU A C 1
ATOM 693 O O . LEU A 1 89 ? -1.389 -31.469 5.452 1.00 40.75 89 LEU A O 1
#

Radius of gyration: 14.73 Å; chains: 1; bounding box: 30×42×38 Å
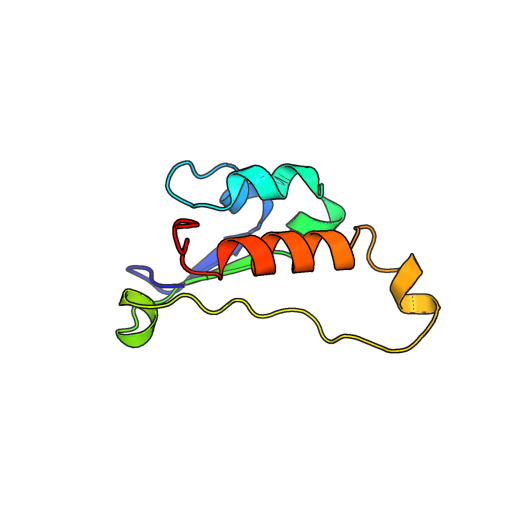
Sequence (89 aa):
MHGEQDGQIPGNALVVDPKKPFRKLNAFGNAFLNRFICAQMPNAVLESISIIDTPGILSGEKQRISRGYDFAAVLEWFAERGRPHHPAL